Protein AF-A0A143PRL8-F1 (afdb_monomer)

Nearest PDB structures (foldseek):
  1gui-assembly1_A  TM=6.050E-01  e=6.637E-02  Thermotoga maritima
  4jdo-assembly1_A  TM=4.302E-01  e=2.702E-02  Chlamydia trachomatis
  4jdn-assembly1_C  TM=3.652E-01  e=5.012E-02  Chlamydia trachomatis D-LC
  4jdm-assembly1_A  TM=2.460E-01  e=8.308E-03  Chlamydia trachomatis D-LC
  3tjp-assembly1_A  TM=3.625E-01  e=2.416E+00  Homo sapiens

Secondary structure (DSSP, 8-state):
-----HHHHHHHHHHHHHHHHHHTTSS-------HHHHHHHHHHHHHHHHHHHHHHHTS--GGG-SEEEPPPEEESSSEEEEEEEE-SSS-EEEEEEEEETTT--EEEEEEEEEE-TT-EEEEEEEETTT--EEEEEEEEESSS-GGGEEEEEEEE--HHHHHHHHHTT-

Solvent-accessible surface area (backbone atoms only — not comparable to full-atom values): 9640 Å² total; per-residue (Å²): 139,85,83,83,54,77,70,62,53,56,55,54,52,54,52,48,52,53,50,46,64,65,52,67,70,74,78,78,72,78,85,76,87,51,74,66,62,58,52,54,52,50,52,52,52,52,55,50,50,49,54,52,47,54,54,56,70,67,47,75,56,74,67,73,34,28,60,40,70,44,76,75,45,79,36,79,65,25,32,40,34,45,33,39,28,28,70,33,96,52,70,39,26,39,38,35,37,32,29,33,68,85,81,67,43,81,73,30,56,32,72,39,87,70,34,47,50,73,37,73,51,72,64,22,58,50,47,17,90,84,58,58,47,44,33,30,39,42,36,38,31,79,75,57,33,27,72,38,43,48,70,46,79,44,80,41,77,42,75,72,61,58,58,54,56,59,64,75,73,112

pLDDT: mean 76.19, std 20.37, range [38.22, 96.81]

Sequence (170 aa):
MSWITAAERGWKLRVAVVVILIGGLGAGVAARQNPGGVIELLEQILASLTTVQEGVDGLIAANDSNVAFTPMVELRSGVLYCGVVNIADSTRSVEIEVFNTVTGELTADGSAPALEPRRSHTTAFVPASLFPGSYYCKVAVLDGKSQDIRGALLIKPAQDATTALVAAAQ

Mean predicted aligned error: 16.27 Å

Organism: Luteitalea pratensis (NCBI:txid1855912)

Foldseek 3Di:
DDDDDPVNVVVVVVVVVVVCVVCVVPPDDPDPDPVVVVVVVVVVVVVVVVVVVVVVVPPDDLFAAQKDKDDKDFFQAAKKWKKKFFQDQAWWKKKKFKAAPPVRDTPWIDIDGTHGHGDMDIGTMDGCVVPGHMMMMMMGTPPHHPVRMDIDMDGDHHPVVVVVVVVVVD

Radius of gyration: 25.64 Å; Cα contacts (8 Å, |Δi|>4): 279; chains: 1; bounding box: 42×42×88 Å

Structure (mmCIF, N/CA/C/O backbone):
data_AF-A0A143PRL8-F1
#
_entry.id   AF-A0A143PRL8-F1
#
loop_
_atom_site.group_PDB
_atom_site.id
_atom_site.type_symbol
_atom_site.label_atom_id
_atom_site.label_alt_id
_atom_site.label_comp_id
_atom_site.label_asym_id
_atom_site.label_entity_id
_atom_site.label_seq_id
_atom_site.pdbx_PDB_ins_code
_atom_site.Cartn_x
_atom_site.Cartn_y
_atom_site.Cartn_z
_atom_site.occupancy
_atom_site.B_iso_or_equiv
_atom_site.auth_seq_id
_atom_site.auth_comp_id
_atom_site.auth_asym_id
_atom_site.auth_atom_id
_atom_site.pdbx_PDB_model_num
ATOM 1 N N . MET A 1 1 ? 15.418 -33.900 16.933 1.00 40.25 1 MET A N 1
ATOM 2 C CA . MET A 1 1 ? 16.189 -32.648 16.762 1.00 40.25 1 MET A CA 1
ATOM 3 C C . MET A 1 1 ? 15.214 -31.560 16.337 1.00 40.25 1 MET A C 1
ATOM 5 O O . MET A 1 1 ? 14.784 -31.567 15.194 1.00 40.25 1 MET A O 1
ATOM 9 N N . SER A 1 2 ? 14.763 -30.727 17.280 1.00 40.66 2 SER A N 1
ATOM 10 C CA . SER A 1 2 ? 13.786 -29.658 17.021 1.00 40.66 2 SER A CA 1
ATOM 11 C C . SER A 1 2 ? 14.522 -28.378 16.623 1.00 40.66 2 SER A C 1
ATOM 13 O O . SER A 1 2 ? 15.407 -27.926 17.351 1.00 40.66 2 SER A O 1
ATOM 15 N N . TRP A 1 3 ? 14.194 -27.839 15.451 1.00 42.50 3 TRP A N 1
ATOM 16 C CA . TRP A 1 3 ? 14.788 -26.626 14.897 1.00 42.50 3 TRP A CA 1
ATOM 17 C C . TRP A 1 3 ? 13.973 -25.418 15.360 1.00 42.50 3 TRP A C 1
ATOM 19 O O . TRP A 1 3 ? 12.928 -25.104 14.801 1.00 42.50 3 TRP A O 1
ATOM 29 N N . ILE A 1 4 ? 14.460 -24.754 16.406 1.00 43.22 4 ILE A N 1
ATOM 30 C CA . ILE A 1 4 ? 13.939 -23.469 16.887 1.00 43.22 4 ILE A CA 1
ATOM 31 C C . ILE A 1 4 ? 14.302 -22.400 15.846 1.00 43.22 4 ILE A C 1
ATOM 33 O O . ILE A 1 4 ? 15.486 -22.147 15.603 1.00 43.22 4 ILE A O 1
ATOM 37 N N . THR A 1 5 ? 13.301 -21.784 15.219 1.00 51.75 5 THR A N 1
ATOM 38 C CA . THR A 1 5 ? 13.474 -20.723 14.213 1.00 51.75 5 THR A CA 1
ATOM 39 C C . THR A 1 5 ? 13.864 -19.387 14.864 1.00 51.75 5 THR A C 1
ATOM 41 O O . THR A 1 5 ? 13.609 -19.134 16.043 1.00 51.75 5 THR A O 1
ATOM 44 N N . ALA A 1 6 ? 14.510 -18.499 14.098 1.00 50.94 6 ALA A N 1
ATOM 45 C CA . ALA A 1 6 ? 15.073 -17.232 14.588 1.00 50.94 6 ALA A CA 1
ATOM 46 C C . ALA A 1 6 ? 14.047 -16.288 15.261 1.00 50.94 6 ALA A C 1
ATOM 48 O O . ALA A 1 6 ? 14.426 -15.490 16.119 1.00 50.94 6 ALA A O 1
ATOM 49 N N . ALA A 1 7 ? 12.754 -16.421 14.945 1.00 45.62 7 ALA A N 1
ATOM 50 C CA . ALA A 1 7 ? 11.674 -15.648 15.563 1.00 45.62 7 ALA A CA 1
ATOM 51 C C . ALA A 1 7 ? 11.442 -16.013 17.046 1.00 45.62 7 ALA A C 1
ATOM 53 O O . ALA A 1 7 ? 11.206 -15.130 17.871 1.00 45.62 7 ALA A O 1
ATOM 54 N N . GLU A 1 8 ? 11.608 -17.284 17.428 1.00 40.75 8 GLU A N 1
ATOM 55 C CA . GLU A 1 8 ? 11.469 -17.723 18.825 1.00 40.75 8 GLU A CA 1
ATOM 56 C C . GLU A 1 8 ? 12.660 -17.300 19.701 1.00 40.75 8 GLU A C 1
ATOM 58 O O . GLU A 1 8 ? 12.513 -17.130 20.915 1.00 40.75 8 GLU A O 1
ATOM 63 N N . ARG A 1 9 ? 13.842 -17.064 19.105 1.00 45.53 9 ARG A N 1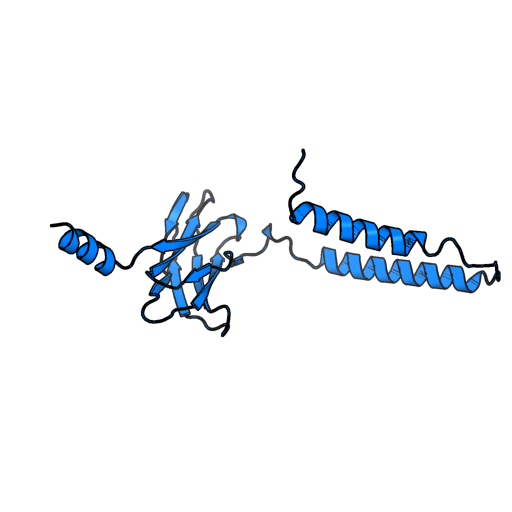
ATOM 64 C CA . ARG A 1 9 ? 14.999 -16.505 19.832 1.00 45.53 9 ARG A CA 1
ATOM 65 C C . ARG A 1 9 ? 14.768 -15.056 20.253 1.00 45.53 9 ARG A C 1
ATOM 67 O O . ARG A 1 9 ? 15.177 -14.689 21.351 1.00 45.53 9 ARG A O 1
ATOM 74 N N . GLY A 1 10 ? 14.092 -14.256 19.425 1.00 43.38 10 GLY A N 1
ATOM 75 C CA . GLY A 1 10 ? 13.820 -12.843 19.711 1.00 43.38 10 GLY A CA 1
ATOM 76 C C . GLY A 1 10 ? 12.879 -12.641 20.901 1.00 43.38 10 GLY A C 1
ATOM 77 O O . GLY A 1 10 ? 13.157 -11.815 21.770 1.00 43.38 10 GLY A O 1
ATOM 78 N N . TRP A 1 11 ? 11.811 -13.441 20.994 1.00 40.22 11 TRP A N 1
ATOM 79 C CA . TRP A 1 11 ? 10.897 -13.408 22.143 1.00 40.22 11 TRP A CA 1
ATOM 80 C C . TRP A 1 11 ? 11.608 -13.847 23.425 1.00 40.22 11 TRP A C 1
ATOM 82 O O . TRP A 1 11 ? 11.532 -13.161 24.446 1.00 40.22 11 TRP A O 1
ATOM 92 N N . LYS A 1 12 ? 12.341 -14.969 23.384 1.00 44.91 12 LYS A N 1
ATOM 93 C CA . LYS A 1 12 ? 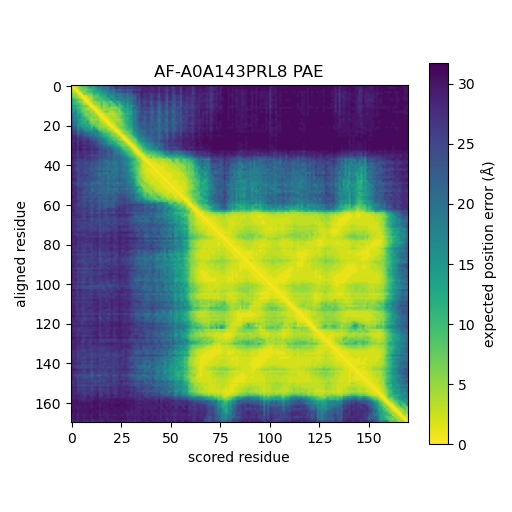13.022 -15.504 24.574 1.00 44.91 12 LYS A CA 1
ATOM 94 C C . LYS A 1 12 ? 14.099 -14.558 25.109 1.00 44.91 12 LYS A C 1
ATOM 96 O O . LYS A 1 12 ? 14.230 -14.444 26.324 1.00 44.91 12 LYS A O 1
ATOM 101 N N . LEU A 1 13 ? 14.801 -13.823 24.239 1.00 46.00 13 LEU A N 1
ATOM 102 C CA . LEU A 1 13 ? 15.748 -12.785 24.665 1.00 46.00 13 LEU A CA 1
ATOM 103 C C . LEU A 1 13 ? 15.052 -11.589 25.328 1.00 46.00 13 LEU A C 1
ATOM 105 O O . LEU A 1 13 ? 15.545 -11.088 26.333 1.00 46.00 13 LEU A O 1
ATOM 109 N N . ARG A 1 14 ? 13.890 -11.157 24.822 1.00 50.47 14 ARG A N 1
ATOM 110 C CA . ARG A 1 14 ? 13.137 -10.033 25.406 1.00 50.47 14 ARG A CA 1
ATOM 111 C C . ARG A 1 14 ? 12.556 -10.376 26.780 1.00 50.47 14 ARG A C 1
ATOM 113 O O . ARG A 1 14 ? 12.648 -9.562 27.691 1.00 50.47 14 ARG A O 1
ATOM 120 N N . VAL A 1 15 ? 12.045 -11.596 26.960 1.00 51.06 15 VAL A N 1
ATOM 121 C CA . VAL A 1 15 ? 11.560 -12.068 28.271 1.00 51.06 15 VAL A CA 1
ATOM 122 C C . VAL A 1 15 ? 12.715 -12.262 29.257 1.00 51.06 15 VAL A C 1
ATOM 124 O O . VAL A 1 15 ? 12.591 -11.874 30.414 1.00 51.06 15 VAL A O 1
ATOM 127 N N . ALA A 1 16 ? 13.863 -12.787 28.816 1.00 44.94 16 ALA A N 1
ATOM 128 C CA . ALA A 1 16 ? 15.031 -12.953 29.683 1.00 44.94 16 ALA A CA 1
ATOM 129 C C . ALA A 1 16 ? 15.598 -11.610 30.176 1.00 44.94 16 ALA A C 1
ATOM 131 O O . ALA A 1 16 ? 15.954 -11.500 31.345 1.00 44.94 16 ALA A O 1
ATOM 132 N N . VAL A 1 17 ? 15.632 -10.574 29.330 1.00 51.31 17 VAL A N 1
ATOM 133 C CA . VAL A 1 17 ? 16.088 -9.231 29.733 1.00 51.31 17 VAL A CA 1
ATOM 134 C C . VAL A 1 17 ? 15.132 -8.596 30.749 1.00 51.31 17 VAL A C 1
ATOM 136 O O . VAL A 1 17 ? 15.598 -8.034 31.736 1.00 51.31 17 VAL A O 1
ATOM 139 N N . VAL A 1 18 ? 13.813 -8.750 30.580 1.00 50.16 18 VAL A N 1
ATOM 140 C CA . VAL A 1 18 ? 12.821 -8.260 31.558 1.00 50.16 18 VAL A CA 1
ATOM 141 C C . VAL A 1 18 ? 12.927 -9.014 32.889 1.00 50.16 18 VAL A C 1
ATOM 143 O O . VAL A 1 18 ? 12.917 -8.394 33.947 1.00 50.16 18 VAL A O 1
ATOM 146 N N . VAL A 1 19 ? 13.112 -10.338 32.867 1.00 49.47 19 VAL A N 1
ATOM 147 C CA . VAL A 1 19 ? 13.261 -11.144 34.092 1.00 49.47 19 VAL A CA 1
ATOM 148 C C . VAL A 1 19 ? 14.594 -10.878 34.801 1.00 49.47 19 VAL A C 1
ATOM 150 O O . VAL A 1 19 ? 14.625 -10.881 36.026 1.00 49.47 19 VAL A O 1
ATOM 153 N N . ILE A 1 20 ? 15.683 -10.589 34.080 1.00 51.38 20 ILE A N 1
ATOM 154 C CA . ILE A 1 20 ? 16.965 -10.188 34.690 1.00 51.38 20 ILE A CA 1
ATOM 155 C C . ILE A 1 20 ? 16.883 -8.766 35.262 1.00 51.38 20 ILE A C 1
ATOM 157 O O . ILE A 1 20 ? 17.436 -8.521 36.331 1.00 51.38 20 ILE A O 1
ATOM 161 N N . LEU A 1 21 ? 16.148 -7.849 34.626 1.00 47.69 21 LEU A N 1
ATOM 162 C CA . LEU A 1 21 ? 15.889 -6.516 35.185 1.00 47.69 21 LEU A CA 1
ATOM 163 C C . LEU A 1 21 ? 15.030 -6.574 36.460 1.00 47.69 21 LEU A C 1
ATOM 165 O O . LEU A 1 21 ? 15.283 -5.817 37.391 1.00 47.69 21 LEU A O 1
ATOM 169 N N . ILE A 1 22 ? 14.074 -7.505 36.544 1.00 52.75 22 ILE A N 1
ATOM 170 C CA . ILE A 1 22 ? 13.233 -7.702 37.738 1.00 52.75 22 ILE A CA 1
ATOM 171 C C . ILE A 1 22 ? 13.963 -8.524 38.822 1.00 52.75 22 ILE A C 1
ATOM 173 O O . ILE A 1 22 ? 13.832 -8.241 40.009 1.00 52.75 22 ILE A O 1
ATOM 177 N N . GLY A 1 23 ? 14.766 -9.522 38.439 1.00 43.22 23 GLY A N 1
ATOM 178 C CA . GLY A 1 23 ? 15.481 -10.414 39.362 1.00 43.22 23 GLY A CA 1
ATOM 179 C C . GLY A 1 23 ? 16.820 -9.871 39.876 1.00 43.22 23 GLY A C 1
ATOM 180 O O . GLY A 1 23 ? 17.232 -10.201 40.987 1.00 43.22 23 GLY A O 1
ATOM 181 N N . GLY A 1 24 ? 17.491 -9.004 39.112 1.00 39.91 24 GLY A N 1
ATOM 182 C CA . GLY A 1 24 ? 18.775 -8.391 39.475 1.00 39.91 24 GLY A CA 1
ATOM 183 C C . GLY A 1 24 ? 18.690 -7.347 40.594 1.00 39.91 24 GLY A C 1
ATOM 184 O O . GLY A 1 24 ? 19.708 -7.004 41.188 1.00 39.91 24 GLY A O 1
ATOM 185 N N . LEU A 1 25 ? 17.484 -6.893 40.944 1.00 48.41 25 LEU A N 1
ATOM 186 C CA . LEU A 1 25 ? 17.230 -6.045 42.115 1.00 48.41 25 LEU A CA 1
ATOM 187 C C . LEU A 1 25 ? 17.142 -6.842 43.434 1.00 48.41 25 LEU A C 1
ATOM 189 O O . LEU A 1 25 ? 17.072 -6.246 44.507 1.00 48.41 25 LEU A O 1
ATOM 193 N N . GLY A 1 26 ? 17.173 -8.180 43.384 1.00 41.31 26 GLY A N 1
ATOM 194 C CA . GLY A 1 26 ? 16.934 -9.052 44.540 1.00 41.31 26 GLY A CA 1
ATOM 195 C C . GLY A 1 26 ? 18.156 -9.468 45.371 1.00 41.31 26 GLY A C 1
ATOM 196 O O . GLY A 1 26 ? 17.977 -10.128 46.390 1.00 41.31 26 GLY A O 1
ATOM 197 N N . ALA A 1 27 ? 19.389 -9.119 44.987 1.00 45.00 27 ALA A N 1
ATOM 198 C CA . ALA A 1 27 ? 20.594 -9.615 45.672 1.00 45.00 27 ALA A CA 1
ATOM 199 C C . ALA A 1 27 ? 21.683 -8.542 45.840 1.00 45.00 27 ALA A C 1
ATOM 201 O O . ALA A 1 27 ? 22.821 -8.714 45.410 1.00 45.00 27 ALA A O 1
ATOM 202 N N . GLY A 1 28 ? 21.333 -7.418 46.468 1.00 38.22 28 GLY A N 1
ATOM 203 C CA . GLY A 1 28 ? 22.313 -6.368 46.769 1.00 38.22 28 GLY A CA 1
ATOM 204 C C . GLY A 1 28 ? 21.842 -5.205 47.638 1.00 38.22 28 GLY A C 1
ATOM 205 O O . GLY A 1 28 ? 22.619 -4.281 47.852 1.00 38.22 28 GLY A O 1
ATOM 206 N N . VAL A 1 29 ? 20.615 -5.219 48.169 1.00 43.41 29 VAL A N 1
ATOM 207 C CA . VAL A 1 29 ? 20.167 -4.177 49.102 1.00 43.41 29 VAL A CA 1
ATOM 208 C C . VAL A 1 29 ? 20.232 -4.736 50.514 1.00 43.41 29 VAL A C 1
ATOM 210 O O . VAL A 1 29 ? 19.254 -5.231 51.069 1.00 43.41 29 VAL A O 1
ATOM 213 N N . ALA A 1 30 ? 21.423 -4.644 51.107 1.00 42.97 30 ALA A N 1
ATOM 214 C CA . ALA A 1 30 ? 21.507 -4.511 52.550 1.00 42.97 30 ALA A CA 1
ATOM 215 C C . ALA A 1 30 ? 20.562 -3.368 52.943 1.00 42.97 30 ALA A C 1
ATOM 217 O O . ALA A 1 30 ? 20.704 -2.236 52.477 1.00 42.97 30 ALA A O 1
ATOM 218 N N . ALA A 1 31 ? 19.550 -3.706 53.731 1.00 42.91 31 ALA A N 1
ATOM 219 C CA . ALA A 1 31 ? 18.527 -2.799 54.200 1.00 42.91 31 ALA A CA 1
ATOM 220 C C . ALA A 1 31 ? 19.150 -1.549 54.847 1.00 42.91 31 ALA A C 1
ATOM 222 O O . ALA A 1 31 ? 19.571 -1.569 56.001 1.00 42.91 31 ALA A O 1
ATOM 223 N N . ARG A 1 32 ? 19.151 -0.430 54.117 1.00 42.25 32 ARG A N 1
ATOM 224 C CA . ARG A 1 32 ? 18.993 0.895 54.717 1.00 42.25 32 ARG A CA 1
ATOM 225 C C . ARG A 1 32 ? 17.528 1.265 54.548 1.00 42.25 32 ARG A C 1
ATOM 227 O O . ARG A 1 32 ? 17.094 1.689 53.483 1.00 42.25 32 ARG A O 1
ATOM 234 N N . GLN A 1 33 ? 16.765 1.013 55.606 1.00 47.41 33 GLN A N 1
ATOM 235 C CA . GLN A 1 33 ? 15.368 1.398 55.742 1.00 47.41 33 GLN A CA 1
ATOM 236 C C . GLN A 1 33 ? 15.256 2.924 55.651 1.00 47.41 33 GLN A C 1
ATOM 238 O O . GLN A 1 33 ? 15.488 3.626 56.628 1.00 47.41 33 GLN A O 1
ATOM 243 N N . ASN A 1 34 ? 14.906 3.430 54.473 1.00 50.88 34 ASN A N 1
ATOM 244 C CA . ASN A 1 34 ? 14.322 4.754 54.325 1.00 50.88 34 ASN A CA 1
ATOM 245 C C . ASN A 1 34 ? 12.946 4.546 53.676 1.00 50.88 34 ASN A C 1
ATOM 247 O O . ASN A 1 34 ? 12.863 4.446 52.451 1.00 50.88 34 ASN A O 1
ATOM 251 N N . PRO A 1 35 ? 11.870 4.379 54.470 1.00 52.88 35 PRO A N 1
ATOM 252 C CA . PRO A 1 35 ? 10.543 4.041 53.950 1.00 52.88 35 PRO A CA 1
ATOM 253 C C . PRO A 1 35 ? 10.010 5.067 52.934 1.00 52.88 35 PRO A C 1
ATOM 255 O O . PRO A 1 35 ? 9.214 4.698 52.079 1.00 52.88 35 PRO A O 1
ATOM 258 N N . GLY A 1 36 ? 10.507 6.311 52.955 1.00 57.38 36 GLY A N 1
ATOM 259 C CA . GLY A 1 36 ? 10.188 7.324 51.942 1.00 57.38 36 GLY A CA 1
ATOM 260 C C . GLY A 1 36 ? 10.711 7.001 50.535 1.00 57.38 36 GLY A C 1
ATOM 261 O O . GLY A 1 36 ? 10.002 7.229 49.565 1.00 57.38 36 GLY A O 1
ATOM 262 N N . GLY A 1 37 ? 11.895 6.388 50.409 1.00 61.97 37 GLY A N 1
ATOM 263 C CA . GLY A 1 37 ? 12.495 6.099 49.098 1.00 61.97 37 GLY A CA 1
ATOM 264 C C . GLY A 1 37 ? 11.843 4.924 48.364 1.00 61.97 37 GLY A C 1
ATOM 265 O O . GLY A 1 37 ? 11.857 4.873 47.140 1.00 61.97 37 GLY A O 1
ATOM 266 N N . VAL A 1 38 ? 11.237 3.984 49.101 1.00 67.94 38 VAL A N 1
ATOM 267 C CA . VAL A 1 38 ? 10.471 2.877 48.500 1.00 67.94 38 VAL A CA 1
ATOM 268 C C . VAL A 1 38 ? 9.132 3.378 47.960 1.00 67.94 38 VAL A C 1
ATOM 270 O O . VAL A 1 38 ? 8.708 2.929 46.900 1.00 67.94 38 VAL A O 1
ATOM 273 N N . ILE A 1 39 ? 8.488 4.318 48.658 1.00 74.12 39 ILE A N 1
ATOM 274 C CA . ILE A 1 39 ? 7.230 4.935 48.215 1.00 74.12 39 ILE A CA 1
ATOM 275 C C . ILE A 1 39 ? 7.467 5.762 46.947 1.00 74.12 39 ILE A C 1
ATOM 277 O O . ILE A 1 39 ? 6.760 5.576 45.964 1.00 74.12 39 ILE A O 1
ATOM 281 N N . GLU A 1 40 ? 8.519 6.581 46.928 1.00 72.69 40 GLU A N 1
ATOM 282 C CA . GLU A 1 40 ? 8.889 7.406 45.771 1.00 72.69 40 GLU A CA 1
ATOM 283 C C . GLU A 1 40 ? 9.237 6.557 44.530 1.00 72.69 40 GLU A C 1
ATOM 285 O O . GLU A 1 40 ? 8.830 6.872 43.410 1.00 72.69 40 GLU A O 1
ATOM 290 N N . LEU A 1 41 ? 9.914 5.416 44.726 1.00 74.56 41 LEU A N 1
ATOM 291 C CA . LEU A 1 41 ? 10.175 4.452 43.652 1.00 74.56 41 LEU A CA 1
ATOM 292 C C . LEU A 1 41 ? 8.876 3.818 43.125 1.00 74.56 41 LEU A C 1
ATOM 294 O O . LEU A 1 41 ? 8.727 3.610 41.920 1.00 74.56 41 LEU A O 1
ATOM 298 N N . LEU A 1 42 ? 7.928 3.511 44.016 1.00 80.38 42 LEU A N 1
ATOM 299 C CA . LEU A 1 42 ? 6.636 2.940 43.640 1.00 80.38 42 LEU A CA 1
ATOM 300 C C . LEU A 1 42 ? 5.802 3.938 42.825 1.00 80.38 42 LEU A C 1
ATOM 302 O O . LEU A 1 42 ? 5.212 3.554 41.819 1.00 80.38 42 LEU A O 1
ATOM 306 N N . GLU A 1 43 ? 5.798 5.213 43.220 1.00 82.62 43 GLU A N 1
ATOM 307 C CA . GLU A 1 43 ? 5.116 6.298 42.504 1.00 82.62 43 GLU A CA 1
ATOM 308 C C . GLU A 1 43 ? 5.710 6.522 41.107 1.00 82.62 43 GLU A C 1
ATOM 310 O O . GLU A 1 43 ? 4.964 6.653 40.136 1.00 82.62 43 GLU A O 1
ATOM 315 N N . GLN A 1 44 ? 7.040 6.471 40.966 1.00 80.06 44 GLN A N 1
ATOM 316 C CA . GLN A 1 44 ? 7.699 6.549 39.656 1.00 80.06 44 GLN A CA 1
ATOM 317 C C . GLN A 1 44 ? 7.349 5.373 38.738 1.00 80.06 44 GLN A C 1
ATOM 319 O O . GLN A 1 44 ? 7.135 5.568 37.536 1.00 80.06 44 GLN A O 1
ATOM 324 N N . ILE A 1 45 ? 7.277 4.154 39.282 1.00 78.25 45 ILE A N 1
ATOM 325 C CA . ILE A 1 45 ? 6.865 2.970 38.514 1.00 78.25 45 ILE A CA 1
ATOM 326 C C . ILE A 1 45 ? 5.417 3.130 38.046 1.00 78.25 45 ILE A C 1
ATOM 328 O O . ILE A 1 45 ? 5.116 2.856 36.885 1.00 78.25 45 ILE A O 1
ATOM 332 N N . LEU A 1 46 ? 4.535 3.615 38.921 1.00 84.62 46 LEU A N 1
ATOM 333 C CA . LEU A 1 46 ? 3.122 3.810 38.611 1.00 84.62 46 LEU A CA 1
ATOM 334 C C . LEU A 1 46 ? 2.930 4.881 37.526 1.00 84.62 46 LEU A C 1
ATOM 336 O O . LEU A 1 46 ? 2.211 4.633 36.563 1.00 84.62 46 LEU A O 1
ATOM 340 N N . ALA A 1 47 ? 3.655 6.001 37.611 1.00 82.19 47 ALA A N 1
ATOM 341 C CA . ALA A 1 47 ? 3.652 7.058 36.595 1.00 82.19 47 ALA A CA 1
ATOM 342 C C . ALA A 1 47 ? 4.220 6.596 35.236 1.00 82.19 47 ALA A C 1
ATOM 344 O O . ALA A 1 47 ? 3.744 6.987 34.166 1.00 82.19 47 ALA A O 1
ATOM 345 N N . SER A 1 48 ? 5.240 5.736 35.260 1.00 80.00 48 SER A N 1
ATOM 346 C CA . SER A 1 48 ? 5.805 5.151 34.039 1.00 80.00 48 SER A CA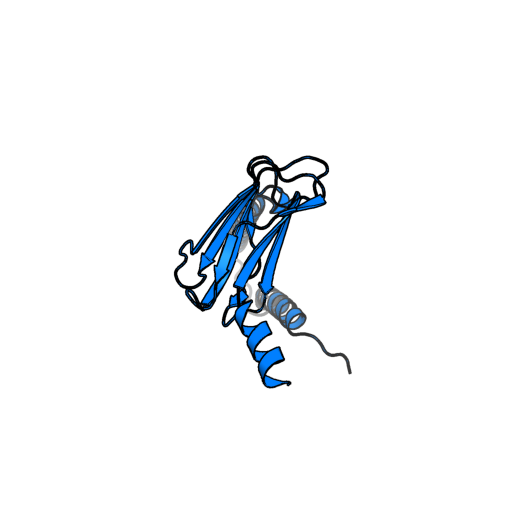 1
ATOM 347 C C . SER A 1 48 ? 4.822 4.180 33.384 1.00 80.00 48 SER A C 1
ATOM 349 O O . SER A 1 48 ? 4.670 4.182 32.164 1.00 80.00 48 SER A O 1
ATOM 351 N N . LEU A 1 49 ? 4.116 3.378 34.187 1.00 82.19 49 LEU A N 1
ATOM 352 C CA . LEU A 1 49 ? 3.085 2.458 33.705 1.00 82.19 49 LEU A CA 1
ATOM 353 C C . LEU A 1 49 ? 1.888 3.200 33.110 1.00 82.19 49 LEU A C 1
ATOM 355 O O . LEU A 1 49 ? 1.432 2.810 32.039 1.00 82.19 49 LEU A O 1
ATOM 359 N N . THR A 1 50 ? 1.421 4.284 33.736 1.00 81.31 50 THR A N 1
ATOM 360 C CA . THR A 1 50 ? 0.333 5.100 33.175 1.00 81.31 50 THR A CA 1
ATOM 361 C C . THR A 1 50 ? 0.737 5.742 31.856 1.00 81.31 50 THR A C 1
ATOM 363 O O . THR A 1 50 ? -0.027 5.673 30.905 1.00 81.31 50 THR A O 1
ATOM 366 N N . THR A 1 51 ? 1.964 6.257 31.739 1.00 77.88 51 THR A N 1
ATOM 367 C CA . THR A 1 51 ? 2.470 6.828 30.475 1.00 77.88 51 THR A CA 1
ATOM 368 C C . THR A 1 51 ? 2.533 5.779 29.361 1.00 77.88 51 THR A C 1
ATOM 370 O O . THR A 1 51 ? 2.178 6.049 28.214 1.00 77.88 51 THR A O 1
ATOM 373 N N . VAL A 1 52 ? 2.976 4.558 29.682 1.00 77.06 52 VAL A N 1
ATOM 374 C CA . VAL A 1 52 ? 2.989 3.449 28.717 1.00 77.06 52 VAL A CA 1
ATOM 375 C C . VAL A 1 52 ? 1.568 3.071 28.316 1.00 77.06 52 VAL A C 1
ATOM 377 O O . VAL A 1 52 ? 1.312 2.851 27.136 1.00 77.06 52 VAL A O 1
ATOM 380 N N . GLN A 1 53 ? 0.649 3.010 29.276 1.00 77.00 53 GLN A N 1
ATOM 381 C CA . GLN A 1 53 ? -0.734 2.643 29.020 1.00 77.00 53 GLN A CA 1
ATOM 382 C C . GLN A 1 53 ? -1.457 3.699 28.181 1.00 77.00 53 GLN A C 1
ATOM 384 O O . GLN A 1 53 ? -2.065 3.340 27.185 1.00 77.00 53 GLN A O 1
ATOM 389 N N . GLU A 1 54 ? -1.288 4.987 28.479 1.00 75.19 54 GLU A N 1
ATOM 390 C CA . GLU A 1 54 ? -1.794 6.091 27.654 1.00 75.19 54 GLU A CA 1
ATOM 391 C C . GLU A 1 54 ? -1.197 6.071 26.240 1.00 75.19 54 GLU A C 1
ATOM 393 O O . GLU A 1 54 ? -1.900 6.308 25.259 1.00 75.19 54 GLU A O 1
ATOM 398 N N .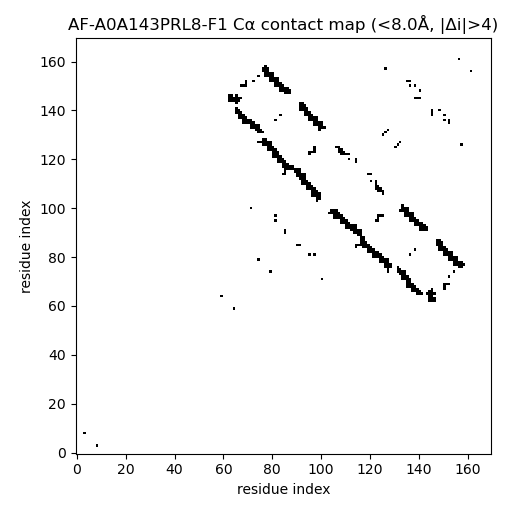 GLY A 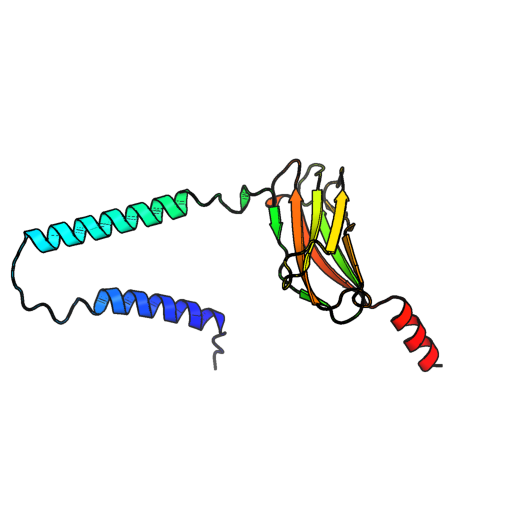1 55 ? 0.090 5.733 26.113 1.00 70.88 55 GLY A N 1
ATOM 399 C CA . GLY A 1 55 ? 0.734 5.541 24.816 1.00 70.88 55 GLY A CA 1
ATOM 400 C C . GLY A 1 55 ? 0.128 4.383 24.021 1.00 70.88 55 GLY A C 1
ATOM 401 O O . GLY A 1 55 ? -0.066 4.515 22.815 1.00 70.88 55 GLY A O 1
ATOM 402 N N . VAL A 1 56 ? -0.197 3.270 24.690 1.00 73.88 56 VAL A N 1
ATOM 403 C CA . VAL A 1 56 ? -0.855 2.092 24.098 1.00 73.88 56 VAL A CA 1
ATOM 404 C C . VAL A 1 56 ? -2.314 2.375 23.742 1.00 73.88 56 VAL A C 1
ATOM 406 O O . VAL A 1 56 ? -2.739 2.018 22.649 1.00 73.88 56 VAL A O 1
ATOM 409 N N . ASP A 1 57 ? -3.059 3.054 24.609 1.00 70.88 57 ASP A N 1
ATOM 410 C CA . ASP A 1 57 ? -4.458 3.430 24.384 1.00 70.88 57 ASP A CA 1
ATOM 411 C C . ASP A 1 57 ? -4.588 4.492 23.275 1.00 70.88 57 ASP A C 1
ATOM 413 O O . ASP A 1 57 ? -5.583 4.530 22.553 1.00 70.88 57 ASP A O 1
ATOM 417 N N . GLY A 1 58 ? -3.561 5.331 23.098 1.00 62.03 58 GLY A N 1
ATOM 418 C CA . GLY A 1 58 ? -3.459 6.307 22.012 1.00 62.03 58 GLY A CA 1
ATOM 419 C C . GLY A 1 58 ? -3.091 5.713 20.646 1.00 62.03 58 GLY A C 1
ATOM 420 O O . GLY A 1 58 ? -3.214 6.403 19.629 1.00 62.03 58 GLY A O 1
ATOM 421 N N . LEU A 1 59 ? -2.661 4.446 20.577 1.00 66.81 59 LEU A N 1
ATOM 422 C CA . LEU A 1 59 ? -2.506 3.747 19.303 1.00 66.81 59 LEU A CA 1
ATOM 423 C C . LEU A 1 59 ? -3.897 3.399 18.766 1.00 66.81 59 LEU A C 1
ATOM 425 O O . LEU A 1 59 ? -4.569 2.499 19.265 1.00 66.81 59 LEU A O 1
ATOM 429 N N . ILE A 1 60 ? -4.303 4.079 17.691 1.00 59.28 60 ILE A N 1
ATOM 430 C CA . ILE A 1 60 ? -5.444 3.657 16.875 1.00 59.28 60 ILE A CA 1
ATOM 431 C C . ILE A 1 60 ? -5.230 2.182 16.530 1.00 59.28 60 ILE A C 1
ATOM 433 O O . ILE A 1 60 ? -4.194 1.815 15.965 1.00 59.28 60 ILE A O 1
ATOM 437 N N . ALA A 1 61 ? -6.195 1.329 16.884 1.00 65.06 61 ALA A N 1
ATOM 438 C CA . ALA A 1 61 ? -6.149 -0.072 16.502 1.00 65.06 61 ALA A CA 1
ATOM 439 C C . ALA A 1 61 ? -5.932 -0.137 14.987 1.00 65.06 61 ALA A C 1
ATOM 441 O O . ALA A 1 61 ? -6.639 0.535 14.241 1.00 65.06 61 ALA A O 1
ATOM 442 N N . ALA A 1 62 ? -4.971 -0.932 14.507 1.00 61.06 62 ALA A N 1
ATOM 443 C CA . ALA A 1 62 ? -4.652 -1.012 13.074 1.00 61.06 62 ALA A CA 1
ATOM 444 C C . ALA A 1 62 ? -5.899 -1.239 12.186 1.00 61.06 62 ALA A C 1
ATOM 446 O O . ALA A 1 62 ? -5.933 -0.805 11.038 1.00 61.06 62 ALA A O 1
ATOM 447 N N . ASN A 1 63 ? -6.948 -1.843 12.755 1.00 64.75 63 ASN A N 1
ATOM 448 C CA . ASN A 1 63 ? -8.245 -2.081 12.126 1.00 64.75 63 ASN A CA 1
ATOM 449 C C . ASN A 1 63 ? -9.065 -0.811 11.828 1.00 64.75 63 ASN A C 1
ATOM 451 O O . ASN A 1 63 ? -9.928 -0.858 10.957 1.00 64.75 63 ASN A O 1
ATOM 455 N N . ASP A 1 64 ? -8.814 0.305 12.514 1.00 78.38 64 ASP A N 1
ATOM 456 C CA . ASP A 1 64 ? -9.497 1.587 12.301 1.00 78.38 64 ASP A CA 1
ATOM 457 C C . ASP A 1 64 ? -8.753 2.512 11.331 1.00 78.38 64 ASP A C 1
ATOM 459 O O . ASP A 1 64 ? -9.318 3.507 10.878 1.00 78.38 64 ASP A O 1
ATOM 463 N N . SER A 1 65 ? -7.514 2.175 10.956 1.00 88.12 65 SER A N 1
ATOM 464 C CA . SER A 1 65 ? -6.799 2.902 9.909 1.00 88.12 65 SER A CA 1
ATOM 465 C C . SER A 1 65 ? -7.449 2.664 8.550 1.00 88.12 65 SER A C 1
ATOM 467 O O . SER A 1 65 ? -7.822 1.537 8.216 1.00 88.12 65 SER A O 1
ATOM 469 N N . ASN A 1 66 ? -7.529 3.705 7.728 1.00 92.50 66 ASN A N 1
ATOM 470 C CA . ASN A 1 66 ? -7.930 3.611 6.329 1.00 92.50 66 ASN A CA 1
ATOM 471 C C . ASN A 1 66 ? -6.741 3.385 5.379 1.00 92.50 66 ASN A C 1
ATOM 473 O O . ASN A 1 66 ? -6.936 3.323 4.170 1.00 92.50 66 ASN A O 1
ATOM 477 N N . VAL A 1 67 ? -5.521 3.235 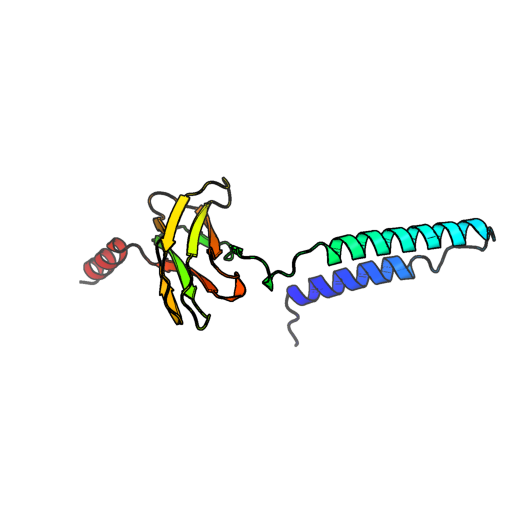5.902 1.00 92.88 67 VAL A N 1
ATOM 478 C CA . VAL A 1 67 ? -4.306 3.034 5.107 1.00 92.88 67 VAL A CA 1
ATOM 479 C C . VAL A 1 67 ? -3.713 1.655 5.379 1.00 92.88 67 VAL A C 1
ATOM 481 O O . VAL A 1 67 ? -3.556 1.245 6.526 1.00 92.88 67 VAL A O 1
ATOM 484 N N . ALA A 1 68 ? -3.356 0.940 4.316 1.00 91.62 68 ALA A N 1
ATOM 485 C CA . ALA A 1 68 ? -2.625 -0.318 4.355 1.00 91.62 68 ALA A CA 1
ATOM 486 C C . ALA 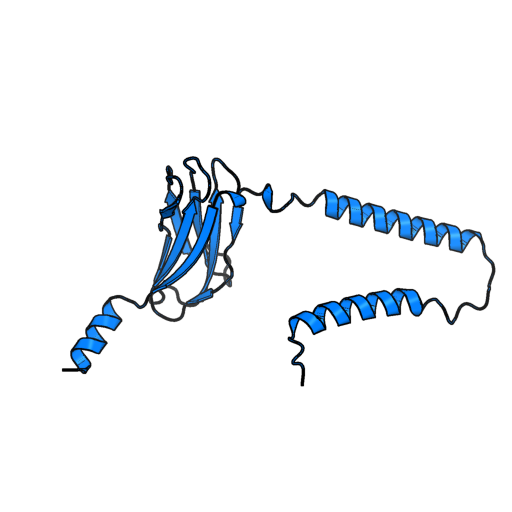A 1 68 ? -1.277 -0.170 3.644 1.00 91.62 68 ALA A C 1
ATOM 488 O O . ALA A 1 68 ? -1.176 0.504 2.620 1.00 91.62 68 ALA A O 1
ATOM 489 N N . PHE A 1 69 ? -0.255 -0.855 4.149 1.00 92.38 69 PHE A N 1
ATOM 490 C CA . PHE A 1 69 ? 1.063 -0.906 3.523 1.00 92.38 69 PHE A CA 1
ATOM 491 C C . PHE A 1 69 ? 1.412 -2.346 3.168 1.00 92.38 69 PHE A C 1
ATOM 493 O O . PHE A 1 69 ? 1.161 -3.263 3.953 1.00 92.38 69 PHE A O 1
ATOM 500 N N . THR A 1 70 ? 2.004 -2.560 1.997 1.00 93.31 70 THR A N 1
ATOM 501 C CA . THR A 1 70 ? 2.578 -3.867 1.663 1.00 93.31 70 THR A CA 1
ATOM 502 C C . THR A 1 70 ? 3.979 -3.996 2.260 1.00 93.31 70 THR A C 1
ATOM 504 O O . THR A 1 70 ? 4.659 -2.989 2.468 1.00 93.31 70 THR A O 1
ATOM 507 N N . PRO A 1 71 ? 4.474 -5.226 2.475 1.00 91.75 71 PRO A N 1
ATOM 508 C CA . PRO A 1 71 ? 5.896 -5.442 2.709 1.00 91.75 71 PRO A CA 1
ATOM 509 C C . PRO A 1 71 ? 6.741 -4.858 1.572 1.00 91.75 71 PRO A C 1
ATOM 511 O O . PRO A 1 71 ? 6.287 -4.790 0.427 1.00 91.75 71 PRO A O 1
ATOM 514 N N . MET A 1 72 ? 7.974 -4.470 1.892 1.00 92.75 72 MET A N 1
ATOM 515 C CA . MET A 1 72 ? 8.938 -4.027 0.888 1.00 92.75 72 MET A CA 1
ATOM 516 C C . MET A 1 72 ? 9.373 -5.190 -0.012 1.00 92.75 72 MET A C 1
ATOM 518 O O . MET A 1 72 ? 9.517 -6.323 0.457 1.00 92.75 72 MET A O 1
ATOM 522 N N . VAL A 1 73 ? 9.627 -4.906 -1.286 1.00 92.50 73 VAL A N 1
ATOM 523 C CA . VAL A 1 73 ? 10.189 -5.863 -2.246 1.00 92.50 73 VAL A CA 1
ATOM 524 C C . VAL A 1 73 ? 11.291 -5.213 -3.068 1.00 92.50 73 VAL A C 1
ATOM 526 O O . VAL A 1 73 ? 11.219 -4.036 -3.411 1.00 92.50 73 VAL A O 1
ATOM 529 N N . GLU A 1 74 ? 12.301 -6.003 -3.408 1.00 93.69 74 GLU A N 1
ATOM 530 C CA . GLU A 1 74 ? 13.394 -5.584 -4.277 1.00 93.69 74 GLU A CA 1
ATOM 531 C C . GLU A 1 74 ? 13.040 -5.885 -5.741 1.00 93.69 74 GLU A C 1
ATOM 533 O O . GLU A 1 74 ? 12.784 -7.033 -6.112 1.00 93.69 74 GLU A O 1
ATOM 538 N N . LEU A 1 75 ? 13.073 -4.858 -6.585 1.00 91.94 75 LEU A N 1
ATOM 539 C CA . LEU A 1 75 ? 12.823 -4.926 -8.017 1.00 91.94 75 LEU A CA 1
ATOM 540 C C . LEU A 1 75 ? 14.138 -4.742 -8.788 1.00 91.94 75 LEU A C 1
ATOM 542 O O . LEU A 1 75 ? 14.670 -3.638 -8.894 1.00 91.94 75 LEU A O 1
ATOM 546 N N . ARG A 1 76 ? 14.652 -5.838 -9.361 1.00 90.06 76 ARG A N 1
ATOM 547 C CA . ARG A 1 76 ? 15.879 -5.838 -10.189 1.00 90.06 76 ARG A CA 1
ATOM 548 C C . ARG A 1 76 ? 15.613 -6.010 -11.679 1.00 90.06 76 ARG A C 1
ATOM 550 O O . ARG A 1 76 ? 16.411 -5.578 -12.501 1.00 90.06 76 ARG A O 1
ATOM 557 N N . SER A 1 77 ? 14.516 -6.670 -12.028 1.00 90.31 77 SER A N 1
ATOM 558 C CA . SER A 1 77 ? 14.092 -6.903 -13.405 1.00 90.31 77 SER A CA 1
ATOM 559 C C . SER A 1 77 ? 12.573 -7.073 -13.462 1.00 90.31 77 SER A C 1
ATOM 561 O O . SER A 1 77 ? 11.934 -7.385 -12.457 1.00 90.31 77 SER A O 1
ATOM 563 N N . GLY A 1 78 ? 11.993 -6.858 -14.644 1.00 89.88 78 GLY A N 1
ATOM 564 C CA . GLY A 1 78 ? 10.554 -6.985 -14.860 1.00 89.88 78 GLY A CA 1
ATOM 565 C C . GLY A 1 78 ? 9.755 -5.723 -14.544 1.00 89.88 78 GLY A C 1
ATOM 566 O O . GLY A 1 78 ? 10.250 -4.606 -14.686 1.00 89.88 78 GLY A O 1
ATOM 567 N N . VAL A 1 79 ? 8.495 -5.914 -14.167 1.00 92.25 79 VAL A N 1
ATOM 568 C CA . VAL A 1 79 ? 7.548 -4.850 -13.827 1.00 92.25 79 VAL A CA 1
ATOM 569 C C . VAL A 1 79 ? 6.890 -5.192 -12.498 1.00 92.25 79 VAL A C 1
ATOM 571 O O . VAL A 1 79 ? 6.321 -6.274 -12.332 1.00 92.25 79 VAL A O 1
ATOM 574 N N . LEU A 1 80 ? 6.982 -4.265 -11.552 1.00 93.62 80 LEU A N 1
ATOM 575 C CA . LEU A 1 80 ? 6.275 -4.305 -10.284 1.00 93.62 80 LEU A CA 1
ATOM 576 C C . LEU A 1 80 ? 4.849 -3.805 -10.491 1.00 93.62 80 LEU A C 1
ATOM 578 O O . LEU A 1 80 ? 4.657 -2.734 -11.054 1.00 93.62 80 LEU A O 1
ATOM 582 N N . TYR A 1 81 ? 3.867 -4.539 -9.992 1.00 93.06 81 TYR A N 1
ATOM 583 C CA . TYR A 1 81 ? 2.464 -4.156 -9.975 1.00 93.06 81 TYR A CA 1
ATOM 584 C C . TYR A 1 81 ? 1.980 -4.065 -8.541 1.00 93.06 81 TYR A C 1
ATOM 586 O O . TYR A 1 81 ? 2.198 -4.986 -7.747 1.00 93.06 81 TYR A O 1
ATOM 594 N N . CYS A 1 82 ? 1.269 -2.986 -8.245 1.00 93.75 82 CYS A N 1
ATOM 595 C CA . CYS A 1 82 ? 0.544 -2.845 -7.003 1.00 93.75 82 CYS A CA 1
ATOM 596 C C . CYS A 1 82 ? -0.934 -3.155 -7.211 1.00 93.75 82 CYS A C 1
ATOM 598 O O . CYS A 1 82 ? -1.659 -2.407 -7.873 1.00 93.75 82 CYS A O 1
ATOM 600 N N . GLY A 1 83 ? -1.365 -4.291 -6.671 1.00 90.94 83 GLY A N 1
ATOM 601 C CA . GLY A 1 83 ? -2.739 -4.753 -6.762 1.00 90.94 83 GLY A CA 1
ATOM 602 C C . GLY A 1 83 ? -3.475 -4.613 -5.439 1.00 90.94 83 GLY A C 1
ATOM 603 O O . GLY A 1 83 ? -2.893 -4.751 -4.364 1.00 90.94 83 GLY A O 1
ATOM 604 N N . VAL A 1 84 ? -4.782 -4.403 -5.521 1.00 94.44 84 VAL A N 1
ATOM 605 C CA . VAL A 1 84 ? -5.685 -4.389 -4.371 1.00 94.44 84 VAL A CA 1
ATOM 606 C C . VAL A 1 84 ? -6.930 -5.203 -4.684 1.00 94.44 84 VAL A C 1
ATOM 608 O O . VAL A 1 84 ? -7.436 -5.181 -5.802 1.00 94.44 84 VAL A O 1
ATOM 611 N N . VAL A 1 85 ? -7.421 -5.943 -3.698 1.00 94.75 85 VAL A N 1
ATOM 612 C CA . VAL A 1 85 ? -8.689 -6.670 -3.752 1.00 94.75 85 VAL A CA 1
ATOM 613 C C . VAL A 1 85 ? -9.613 -6.095 -2.695 1.00 94.75 85 VAL A C 1
ATOM 615 O O . VAL A 1 85 ? -9.220 -6.011 -1.534 1.00 94.75 85 VAL A O 1
ATOM 618 N N . ASN A 1 86 ? -10.834 -5.732 -3.076 1.00 95.75 86 ASN A N 1
ATOM 619 C CA . ASN A 1 86 ? -11.877 -5.397 -2.112 1.00 95.75 86 ASN A CA 1
ATOM 620 C C . ASN A 1 86 ? -12.437 -6.694 -1.517 1.00 95.75 86 ASN A C 1
ATOM 622 O O . ASN A 1 86 ? -12.945 -7.536 -2.252 1.00 95.75 86 ASN A O 1
ATOM 626 N N . ILE A 1 87 ? -12.326 -6.875 -0.205 1.00 96.12 87 ILE A N 1
ATOM 627 C CA . ILE A 1 87 ? -12.870 -8.040 0.503 1.00 96.12 87 ILE A CA 1
ATOM 628 C C . ILE A 1 87 ? -14.122 -7.708 1.323 1.00 96.12 87 ILE A C 1
ATOM 630 O O . ILE A 1 87 ? -14.675 -8.608 1.951 1.00 96.12 87 ILE A O 1
ATOM 634 N N . ALA A 1 88 ? -14.564 -6.449 1.320 1.00 95.56 88 ALA A N 1
ATOM 635 C CA . ALA A 1 88 ? -15.841 -6.052 1.891 1.00 95.56 88 ALA A CA 1
ATOM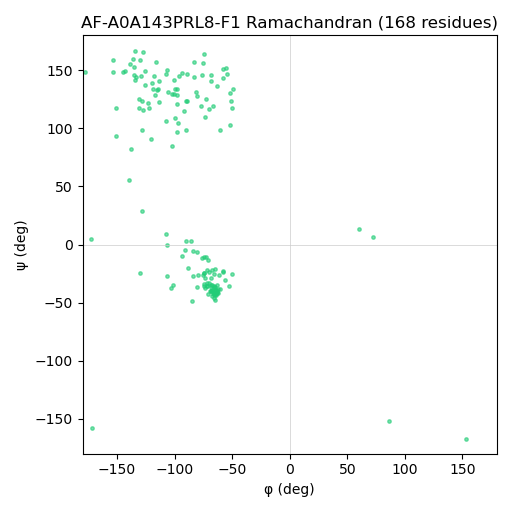 636 C C . ALA A 1 88 ? -17.015 -6.477 0.996 1.00 95.56 88 ALA A C 1
ATOM 638 O O . ALA A 1 88 ? -16.859 -6.780 -0.191 1.00 95.56 88 ALA A O 1
ATOM 639 N N . ASP A 1 89 ? -18.212 -6.457 1.580 1.00 96.25 89 ASP A N 1
ATOM 640 C CA . ASP A 1 89 ? -19.467 -6.783 0.895 1.00 96.25 89 ASP A CA 1
ATOM 641 C C . ASP A 1 89 ? -20.084 -5.575 0.154 1.00 96.25 89 ASP A C 1
ATOM 643 O O . ASP A 1 89 ? -21.158 -5.688 -0.433 1.00 96.25 89 ASP A O 1
ATOM 647 N N . SER A 1 90 ? -19.408 -4.420 0.148 1.00 96.19 90 SER A N 1
ATOM 648 C CA . SER A 1 90 ? -19.809 -3.196 -0.562 1.00 96.19 90 SER A CA 1
ATOM 649 C C . SER A 1 90 ? -18.665 -2.634 -1.407 1.00 96.19 90 SER A C 1
ATOM 651 O O . SER A 1 90 ? -17.497 -2.911 -1.135 1.00 96.19 90 SER A O 1
ATOM 653 N N . THR A 1 91 ? -18.988 -1.821 -2.415 1.00 96.81 91 THR A N 1
ATOM 654 C CA . THR A 1 91 ? -17.996 -1.109 -3.237 1.00 96.81 91 THR A CA 1
ATOM 655 C C . THR A 1 91 ? -17.106 -0.218 -2.370 1.00 96.81 91 THR A C 1
ATOM 657 O O . THR A 1 91 ? -17.575 0.353 -1.382 1.00 96.81 91 THR A O 1
ATOM 660 N N . ARG A 1 92 ? -15.822 -0.131 -2.732 1.00 95.81 92 ARG A N 1
ATOM 661 C CA . ARG A 1 92 ? -14.828 0.723 -2.073 1.00 95.81 92 ARG A CA 1
ATOM 662 C C . ARG A 1 92 ? -14.075 1.576 -3.076 1.00 95.81 92 ARG A C 1
ATOM 664 O O . ARG A 1 92 ? -13.759 1.119 -4.171 1.00 95.81 92 ARG A O 1
ATOM 671 N N . SER A 1 93 ? -13.733 2.779 -2.663 1.00 95.50 93 SER A N 1
ATOM 672 C CA . SER A 1 93 ? -12.863 3.697 -3.381 1.00 95.50 93 SER A CA 1
ATOM 673 C C . SER A 1 93 ? -11.459 3.583 -2.806 1.00 95.50 93 SER A C 1
ATOM 675 O O . SER A 1 93 ? -11.276 3.658 -1.590 1.00 95.50 93 SER A O 1
ATOM 677 N N . VAL A 1 94 ? -10.459 3.384 -3.662 1.00 95.25 94 VAL A N 1
ATOM 678 C CA . VAL A 1 94 ? -9.072 3.183 -3.222 1.00 95.25 94 VAL A CA 1
ATOM 679 C C . VAL A 1 94 ? -8.091 4.022 -4.023 1.00 95.25 94 VAL A C 1
ATOM 681 O O . VAL A 1 94 ? -8.234 4.198 -5.233 1.00 95.25 94 VAL A O 1
ATOM 684 N N . GLU A 1 95 ? -7.067 4.497 -3.336 1.00 95.31 95 GLU A N 1
ATOM 685 C CA . GLU A 1 95 ? -5.891 5.146 -3.898 1.00 95.31 95 GLU A CA 1
ATOM 686 C C . GLU A 1 95 ? -4.675 4.262 -3.624 1.00 95.31 95 GLU A C 1
ATOM 688 O O . GLU A 1 95 ? -4.515 3.723 -2.528 1.00 95.31 95 GLU A O 1
ATOM 693 N N . ILE A 1 96 ? -3.852 4.059 -4.645 1.00 95.50 96 ILE A N 1
ATOM 694 C CA . ILE A 1 96 ? -2.695 3.175 -4.636 1.00 95.50 96 ILE A CA 1
ATOM 695 C C . ILE A 1 96 ? -1.478 4.012 -5.001 1.00 95.50 96 ILE A C 1
ATOM 697 O O . ILE A 1 96 ? -1.411 4.579 -6.085 1.00 95.50 96 ILE A O 1
ATOM 701 N N . GLU A 1 97 ? -0.495 4.034 -4.118 1.00 96.06 97 GLU A N 1
ATOM 702 C CA . GLU A 1 97 ? 0.755 4.761 -4.286 1.00 96.06 97 GLU A CA 1
ATOM 703 C C . GLU A 1 97 ? 1.924 3.791 -4.095 1.00 96.06 97 GLU A C 1
ATOM 705 O O . GLU A 1 97 ? 1.923 2.964 -3.181 1.00 96.06 97 GLU A O 1
ATOM 710 N N . VAL A 1 98 ? 2.943 3.883 -4.942 1.00 96.25 98 VAL A N 1
ATOM 711 C CA . VAL A 1 98 ? 4.169 3.085 -4.868 1.00 96.25 98 VAL A CA 1
ATOM 712 C C . VAL A 1 98 ? 5.324 4.010 -4.544 1.00 96.25 98 VAL A C 1
ATOM 714 O O . VAL A 1 98 ? 5.607 4.942 -5.294 1.00 96.25 98 VAL A O 1
ATOM 717 N N . PHE A 1 99 ? 6.024 3.718 -3.454 1.00 96.38 99 PHE A N 1
ATOM 718 C CA . PHE A 1 99 ? 7.133 4.528 -2.968 1.00 96.38 99 PHE A CA 1
ATOM 719 C C . PHE A 1 99 ? 8.451 3.774 -3.079 1.00 96.38 99 PHE A C 1
ATOM 721 O O . PHE A 1 99 ? 8.525 2.578 -2.778 1.00 96.38 99 PHE A O 1
ATOM 728 N N . ASN A 1 100 ? 9.507 4.490 -3.456 1.00 94.81 100 ASN A N 1
ATOM 729 C CA . ASN A 1 100 ? 10.873 4.006 -3.324 1.00 94.81 100 ASN A CA 1
ATOM 730 C C . ASN A 1 100 ? 11.264 4.032 -1.837 1.00 94.81 100 ASN A C 1
ATOM 732 O O . ASN A 1 100 ? 11.162 5.068 -1.182 1.00 94.81 100 ASN A O 1
ATOM 736 N N . THR A 1 101 ? 11.717 2.909 -1.279 1.00 94.00 101 THR A N 1
ATOM 737 C CA . THR A 1 101 ? 12.044 2.824 0.157 1.00 94.00 101 THR A CA 1
ATOM 738 C C . THR A 1 101 ? 13.296 3.610 0.539 1.00 94.00 101 THR A C 1
ATOM 740 O O . THR A 1 101 ? 13.469 3.930 1.710 1.00 94.00 101 THR A O 1
ATOM 743 N N . VAL A 1 102 ? 14.202 3.854 -0.413 1.00 91.56 102 VAL A N 1
ATOM 744 C CA . VAL A 1 102 ? 15.484 4.528 -0.173 1.00 91.56 102 VAL A CA 1
ATOM 745 C C . VAL A 1 102 ? 15.308 6.040 -0.215 1.00 91.56 102 VAL A C 1
ATOM 747 O O . VAL A 1 102 ? 15.776 6.725 0.689 1.00 91.56 102 VAL A O 1
ATOM 750 N N . THR A 1 103 ? 14.635 6.563 -1.243 1.00 91.75 103 THR A N 1
ATOM 751 C CA . THR A 1 103 ? 14.427 8.014 -1.393 1.00 91.75 103 THR A CA 1
ATOM 752 C C . THR A 1 103 ? 13.170 8.508 -0.682 1.00 91.75 103 THR A C 1
ATOM 754 O O . THR A 1 103 ? 13.066 9.692 -0.376 1.00 91.75 103 THR A O 1
ATOM 757 N N . GLY A 1 104 ? 12.217 7.616 -0.395 1.00 91.12 104 GLY A N 1
ATOM 758 C CA . GLY A 1 104 ? 10.900 7.979 0.126 1.00 91.12 104 GLY A CA 1
ATOM 759 C C . GLY A 1 104 ? 9.988 8.634 -0.916 1.00 91.12 104 GLY A C 1
ATOM 760 O O . GLY A 1 104 ? 8.908 9.098 -0.566 1.00 91.12 104 GLY A O 1
ATOM 761 N N . GLU A 1 105 ? 10.401 8.686 -2.184 1.00 94.00 105 GLU A N 1
ATOM 762 C CA . GLU A 1 105 ? 9.667 9.374 -3.246 1.00 94.00 105 GLU A CA 1
ATOM 763 C C . GLU A 1 105 ? 8.550 8.507 -3.834 1.00 94.00 105 GLU A C 1
ATOM 765 O O . GLU A 1 105 ? 8.698 7.290 -4.013 1.00 94.00 105 GLU A O 1
ATOM 770 N N . LEU A 1 106 ? 7.442 9.161 -4.187 1.00 93.94 106 LEU A N 1
ATOM 771 C CA . LEU A 1 106 ? 6.359 8.563 -4.960 1.00 93.94 106 LEU A CA 1
ATOM 772 C C . LEU A 1 106 ? 6.865 8.246 -6.372 1.00 93.94 106 LEU A C 1
ATOM 774 O O . LEU A 1 106 ? 7.292 9.133 -7.106 1.00 93.94 106 LEU A O 1
ATOM 778 N N . THR A 1 107 ? 6.831 6.970 -6.742 1.00 95.12 107 THR A N 1
ATOM 779 C CA . THR A 1 107 ? 7.320 6.469 -8.035 1.00 95.12 107 THR A CA 1
ATOM 780 C C . THR A 1 107 ? 6.181 6.199 -9.016 1.00 95.12 107 THR A C 1
ATOM 782 O O . THR A 1 107 ? 6.349 6.382 -10.218 1.00 95.12 107 THR A O 1
ATOM 785 N N . ALA A 1 108 ? 5.031 5.748 -8.519 1.00 92.94 108 ALA A N 1
ATOM 786 C CA . ALA A 1 108 ? 3.833 5.531 -9.322 1.00 92.94 108 ALA A CA 1
ATOM 787 C C . ALA A 1 108 ? 2.587 5.662 -8.451 1.00 92.94 108 ALA A C 1
ATOM 789 O O . ALA A 1 108 ? 2.613 5.289 -7.279 1.00 92.94 108 ALA A O 1
ATOM 790 N N . ASP A 1 109 ? 1.494 6.124 -9.034 1.00 94.00 109 ASP A N 1
ATOM 791 C CA . ASP A 1 109 ? 0.202 6.268 -8.382 1.00 94.00 109 ASP A CA 1
ATOM 792 C C . ASP A 1 109 ? -0.930 5.740 -9.270 1.00 94.00 109 ASP A C 1
ATOM 794 O O . ASP A 1 109 ? -0.765 5.435 -10.454 1.00 94.00 109 ASP A O 1
ATOM 798 N N . GLY A 1 110 ? -2.099 5.572 -8.668 1.00 90.81 110 GLY A N 1
ATOM 799 C CA . GLY A 1 110 ? -3.302 5.182 -9.371 1.00 90.81 110 GLY A CA 1
ATOM 800 C C . GLY A 1 110 ? -4.496 5.125 -8.436 1.00 90.81 110 GLY A C 1
ATOM 801 O O . GLY A 1 110 ? -4.378 4.780 -7.265 1.00 90.81 110 GLY A O 1
ATOM 802 N N . SER A 1 111 ? -5.680 5.416 -8.959 1.00 89.19 111 SER A N 1
ATOM 803 C CA . SER A 1 111 ? -6.917 5.401 -8.182 1.00 89.19 111 SER A CA 1
ATOM 804 C C . SER A 1 111 ? -7.971 4.514 -8.832 1.00 89.19 111 SER A C 1
ATOM 806 O O . SER A 1 111 ? -8.010 4.341 -10.051 1.00 89.19 111 SER A O 1
ATOM 808 N N . ALA A 1 112 ? -8.823 3.925 -7.997 1.00 88.12 112 ALA A N 1
ATOM 809 C CA . ALA A 1 112 ? -9.995 3.172 -8.411 1.00 88.12 112 ALA A CA 1
ATOM 810 C C . ALA A 1 112 ? -11.213 3.715 -7.645 1.00 88.12 112 ALA A C 1
ATOM 812 O O . ALA A 1 112 ? -11.415 3.343 -6.486 1.00 88.12 112 ALA A O 1
ATOM 813 N N . PRO A 1 113 ? -12.024 4.597 -8.261 1.00 85.44 113 PRO A N 1
ATOM 814 C CA . PRO A 1 113 ? -13.151 5.247 -7.586 1.00 85.44 113 PRO A CA 1
ATOM 815 C C . PRO A 1 113 ? -14.337 4.305 -7.323 1.00 85.44 113 PRO A C 1
ATOM 817 O O . PRO A 1 113 ? -15.271 4.682 -6.629 1.00 85.44 113 PRO A O 1
ATOM 820 N N . ALA A 1 114 ? -14.334 3.098 -7.894 1.00 92.19 114 ALA A N 1
ATOM 821 C CA . ALA A 1 114 ? -15.336 2.073 -7.626 1.00 92.19 114 ALA A CA 1
ATOM 822 C C . ALA A 1 114 ? -14.727 0.675 -7.799 1.00 92.19 114 ALA A C 1
ATOM 824 O O . ALA A 1 114 ? -14.674 0.128 -8.903 1.00 92.19 114 ALA A O 1
ATOM 825 N N . LEU A 1 115 ? -14.242 0.092 -6.704 1.00 94.56 115 LEU A N 1
ATOM 826 C CA . LEU A 1 115 ? -13.802 -1.295 -6.646 1.00 94.56 115 LEU A CA 1
ATOM 827 C C . LEU A 1 115 ? -14.922 -2.175 -6.095 1.00 94.56 115 LEU A C 1
ATOM 829 O O . LEU A 1 115 ? -15.199 -2.178 -4.896 1.00 94.56 115 LEU A O 1
ATOM 833 N N . GLU A 1 116 ? -15.560 -2.927 -6.986 1.00 96.75 116 GLU A N 1
ATOM 834 C CA . GLU A 1 116 ? -16.644 -3.853 -6.650 1.00 96.75 116 GLU A CA 1
ATOM 835 C C . GLU A 1 116 ? -16.223 -4.916 -5.613 1.00 96.75 116 GLU A C 1
ATOM 837 O O . GLU A 1 116 ? -15.054 -5.326 -5.585 1.00 96.75 116 GLU A O 1
ATOM 842 N N . PRO A 1 117 ? -17.163 -5.417 -4.788 1.00 96.06 117 PRO A N 1
ATOM 843 C CA . PRO A 1 117 ? -16.911 -6.500 -3.842 1.00 96.06 117 PRO A CA 1
ATOM 844 C C . PRO A 1 117 ? -16.203 -7.692 -4.487 1.00 96.06 117 PRO A C 1
ATOM 846 O O . PRO A 1 117 ? -16.587 -8.173 -5.557 1.00 96.06 117 PRO A O 1
ATOM 849 N N . ARG A 1 118 ? -15.171 -8.207 -3.812 1.00 91.62 118 ARG A N 1
ATOM 850 C CA . ARG A 1 118 ? -14.382 -9.387 -4.217 1.00 91.62 118 ARG A CA 1
ATOM 851 C C . ARG A 1 118 ? -13.673 -9.249 -5.567 1.00 91.62 118 ARG A C 1
ATOM 853 O O . ARG A 1 118 ? -13.191 -10.248 -6.105 1.00 91.62 118 ARG A O 1
ATOM 860 N N . ARG A 1 119 ? -13.584 -8.041 -6.133 1.00 91.38 119 ARG A N 1
ATOM 861 C CA . ARG A 1 119 ? -12.824 -7.769 -7.359 1.00 91.38 119 ARG A CA 1
ATOM 862 C C . ARG A 1 119 ? -11.437 -7.234 -7.033 1.00 91.38 119 ARG A C 1
ATOM 864 O O . ARG A 1 119 ? -11.235 -6.499 -6.068 1.00 91.38 119 ARG A O 1
ATOM 871 N N . SER A 1 120 ? -10.482 -7.629 -7.869 1.00 88.31 120 SER A N 1
ATOM 872 C CA . SER A 1 120 ? -9.117 -7.117 -7.860 1.00 88.31 120 SER A CA 1
ATOM 873 C C . SER A 1 120 ? -8.965 -5.955 -8.832 1.00 88.31 120 SER A C 1
ATOM 875 O O . SER A 1 120 ? -9.553 -5.971 -9.914 1.00 88.31 120 SER A O 1
ATOM 877 N N . HIS A 1 121 ? -8.092 -5.019 -8.499 1.00 87.44 121 HIS A N 1
ATOM 878 C CA . HIS A 1 121 ? -7.699 -3.920 -9.361 1.00 87.44 121 HIS A CA 1
ATOM 879 C C . HIS A 1 121 ? -6.198 -3.665 -9.268 1.00 87.44 121 HIS A C 1
ATOM 881 O O . HIS A 1 121 ? -5.548 -4.034 -8.291 1.00 87.44 121 HIS A O 1
ATOM 887 N N . THR A 1 122 ? -5.623 -3.080 -10.313 1.00 84.62 122 THR A N 1
ATOM 888 C CA . THR A 1 122 ? -4.193 -2.768 -10.400 1.00 84.62 122 THR A CA 1
ATOM 889 C C . THR A 1 122 ? -4.038 -1.549 -11.293 1.00 84.62 122 THR A C 1
ATOM 891 O O . THR A 1 122 ? -4.399 -1.616 -12.465 1.00 84.62 122 THR A O 1
ATOM 894 N N . THR A 1 123 ? -3.514 -0.456 -10.745 1.00 84.38 123 THR A N 1
ATOM 895 C CA . THR A 1 123 ? -3.368 0.826 -11.461 1.00 84.38 123 THR A CA 1
ATOM 896 C C . THR A 1 123 ? -1.981 1.433 -11.354 1.00 84.38 123 THR A C 1
ATOM 898 O O . THR A 1 123 ? -1.584 2.139 -12.271 1.00 84.38 123 THR A O 1
ATOM 901 N N . ALA A 1 124 ? -1.215 1.102 -10.312 1.00 87.38 124 ALA A N 1
ATOM 902 C CA . ALA A 1 124 ? 0.158 1.565 -10.160 1.00 87.38 124 ALA A CA 1
ATOM 903 C C . ALA A 1 124 ? 1.152 0.451 -10.526 1.00 87.38 124 ALA A C 1
ATOM 905 O O . ALA A 1 124 ? 1.059 -0.678 -10.025 1.00 87.38 124 ALA A O 1
ATOM 906 N N . PHE A 1 125 ? 2.114 0.766 -11.396 1.00 90.81 125 PHE A N 1
ATOM 907 C CA . PHE A 1 125 ? 3.189 -0.149 -11.771 1.00 90.81 125 PHE A CA 1
ATOM 908 C C . PHE A 1 125 ? 4.519 0.580 -11.970 1.00 90.81 125 PHE A C 1
ATOM 910 O O . PHE A 1 125 ? 4.552 1.733 -12.389 1.00 90.81 125 PHE A O 1
ATOM 917 N N . VAL A 1 126 ? 5.623 -0.114 -11.690 1.00 90.81 126 VAL A N 1
ATOM 918 C CA . VAL A 1 126 ? 6.988 0.415 -11.810 1.00 90.81 126 VAL A CA 1
ATOM 919 C C . VAL A 1 126 ? 7.824 -0.547 -12.659 1.00 90.81 126 VAL A C 1
ATOM 921 O O . VAL A 1 126 ? 8.020 -1.698 -12.258 1.00 90.81 126 VAL A O 1
ATOM 924 N N . PRO A 1 127 ? 8.311 -0.135 -13.842 1.00 89.38 127 PRO A N 1
ATOM 925 C CA . PRO A 1 127 ? 9.204 -0.958 -14.648 1.00 89.38 127 PRO A CA 1
ATOM 926 C C . PRO A 1 127 ? 10.647 -0.875 -14.129 1.00 89.38 127 PRO A C 1
ATOM 928 O O . PRO A 1 127 ? 11.228 0.208 -14.025 1.00 89.38 127 PRO A O 1
ATOM 931 N N . ALA A 1 128 ? 11.262 -2.033 -13.882 1.00 88.25 128 ALA A N 1
ATOM 932 C CA . ALA A 1 128 ? 12.628 -2.132 -13.359 1.00 88.25 128 ALA A CA 1
ATOM 933 C C . ALA A 1 128 ? 13.682 -1.515 -14.294 1.00 88.25 128 ALA A C 1
ATOM 935 O O . ALA A 1 128 ? 14.746 -1.105 -13.843 1.00 88.25 128 ALA A O 1
ATOM 936 N N . SER A 1 129 ? 13.395 -1.460 -15.599 1.00 84.50 129 SER A N 1
ATOM 937 C CA . SER A 1 129 ? 14.278 -0.874 -16.614 1.00 84.50 129 SER A CA 1
ATOM 938 C C . SER A 1 129 ? 14.468 0.634 -16.457 1.00 84.50 129 SER A C 1
ATOM 940 O O . SER A 1 129 ? 15.475 1.161 -16.919 1.00 84.50 129 SER A O 1
ATOM 942 N N . LEU A 1 130 ? 13.505 1.323 -15.840 1.00 84.69 130 LEU A N 1
ATOM 943 C CA . LEU A 1 130 ? 13.565 2.764 -15.589 1.00 84.69 130 LEU A CA 1
ATOM 944 C C . LEU A 1 130 ? 13.917 3.056 -14.131 1.00 84.69 130 LEU A C 1
ATOM 946 O O . LEU A 1 130 ? 14.672 3.983 -13.852 1.00 84.69 130 LEU A O 1
ATOM 950 N N . PHE A 1 131 ? 13.390 2.245 -13.214 1.00 85.75 131 PHE A N 1
ATOM 951 C CA . PHE A 1 131 ? 13.512 2.467 -11.780 1.00 85.75 131 PHE A CA 1
ATOM 952 C C . PHE A 1 131 ? 13.804 1.132 -11.071 1.00 85.75 131 PHE A C 1
ATOM 954 O O . PHE A 1 131 ? 12.883 0.459 -10.603 1.00 85.75 131 PHE A O 1
ATOM 961 N N . PRO A 1 132 ? 15.069 0.679 -11.038 1.00 90.94 132 PRO A N 1
ATOM 962 C CA . PRO A 1 132 ? 15.462 -0.444 -10.197 1.00 90.94 132 PRO A CA 1
ATOM 963 C C . PRO A 1 132 ? 15.565 0.008 -8.735 1.00 90.94 132 PRO A C 1
ATOM 965 O O . PRO A 1 132 ? 16.004 1.123 -8.449 1.00 90.94 132 PRO A O 1
ATOM 968 N N . GLY A 1 133 ? 15.221 -0.870 -7.793 1.00 93.56 133 GLY A N 1
ATOM 969 C CA . GLY A 1 133 ? 15.339 -0.558 -6.368 1.00 93.56 133 GLY A CA 1
ATOM 970 C C . GLY A 1 133 ? 14.365 -1.317 -5.479 1.00 93.56 133 GLY A C 1
ATOM 971 O O . GLY A 1 133 ? 13.718 -2.270 -5.907 1.00 93.56 133 GLY A O 1
ATOM 972 N N . SER A 1 134 ? 14.258 -0.869 -4.232 1.00 94.81 134 SER A N 1
ATOM 973 C CA . SER A 1 134 ? 13.331 -1.407 -3.239 1.00 94.81 134 SER A CA 1
ATOM 974 C C . SER A 1 134 ? 12.073 -0.543 -3.161 1.00 94.81 134 SER A C 1
ATOM 976 O O . SER A 1 134 ? 12.152 0.685 -3.083 1.00 94.81 134 SER A O 1
ATOM 978 N N . TYR A 1 135 ? 10.908 -1.189 -3.159 1.00 95.44 135 TYR A N 1
ATOM 979 C CA . TYR A 1 135 ? 9.608 -0.525 -3.225 1.00 95.44 135 TYR A CA 1
ATOM 980 C C . TYR A 1 135 ? 8.621 -1.105 -2.221 1.00 95.44 135 TYR A C 1
ATOM 982 O O . TYR A 1 135 ? 8.682 -2.286 -1.880 1.00 95.44 135 TYR A O 1
ATOM 990 N N . TYR A 1 136 ? 7.664 -0.286 -1.801 1.00 95.19 136 TYR A N 1
ATOM 991 C CA . TYR A 1 136 ? 6.455 -0.728 -1.113 1.00 95.19 136 TYR A CA 1
ATOM 992 C C . TYR A 1 136 ? 5.243 0.012 -1.678 1.00 95.19 136 TYR A C 1
ATOM 994 O O . TYR A 1 136 ? 5.377 1.084 -2.270 1.00 95.19 136 TYR A O 1
ATOM 1002 N N . CYS A 1 137 ? 4.057 -0.553 -1.479 1.00 94.88 137 CYS A N 1
ATOM 1003 C CA . CYS A 1 137 ? 2.810 0.135 -1.752 1.00 94.88 137 CYS A CA 1
ATOM 1004 C C . CYS A 1 137 ? 2.185 0.685 -0.487 1.00 94.88 137 CYS A C 1
ATOM 1006 O O . CYS A 1 137 ? 2.120 -0.006 0.533 1.00 94.88 137 CYS A O 1
ATOM 1008 N N . LYS A 1 138 ? 1.606 1.867 -0.620 1.00 94.88 138 LYS A N 1
ATOM 1009 C CA . LYS A 1 138 ? 0.595 2.409 0.269 1.00 94.88 138 LYS A CA 1
ATOM 1010 C C . LYS A 1 138 ? -0.748 2.337 -0.452 1.00 94.88 138 LYS A C 1
ATOM 1012 O O . LYS A 1 138 ? -0.862 2.737 -1.605 1.00 94.88 138 LYS A O 1
ATOM 1017 N N . VAL A 1 139 ? -1.761 1.812 0.223 1.00 95.12 139 VAL A N 1
ATOM 1018 C CA . VAL A 1 139 ? -3.135 1.774 -0.278 1.00 95.12 139 VAL A CA 1
ATOM 1019 C C . VAL A 1 139 ? -4.025 2.495 0.718 1.00 95.12 139 VAL A C 1
ATOM 1021 O O . VAL A 1 139 ? -4.133 2.063 1.863 1.00 95.12 139 VAL A O 1
ATOM 1024 N N . ALA A 1 140 ? -4.654 3.584 0.296 1.00 95.12 140 ALA A N 1
ATOM 1025 C CA . ALA A 1 140 ? -5.640 4.303 1.088 1.00 95.12 140 ALA A CA 1
ATOM 1026 C C . ALA A 1 140 ? -7.052 3.921 0.629 1.00 95.12 140 ALA A C 1
ATOM 1028 O O . ALA A 1 140 ? -7.361 3.961 -0.558 1.00 95.12 140 ALA A O 1
ATOM 1029 N N . VAL A 1 141 ? -7.913 3.547 1.570 1.00 94.94 141 VAL A N 1
ATOM 1030 C CA . VAL A 1 141 ? -9.346 3.337 1.346 1.00 94.94 141 VAL A CA 1
ATOM 1031 C C . VAL A 1 141 ? -10.049 4.656 1.647 1.00 94.94 141 VAL A C 1
ATOM 1033 O O . VAL A 1 141 ? -10.013 5.146 2.775 1.00 94.94 141 VAL A O 1
ATOM 1036 N N . LEU A 1 142 ? -10.647 5.271 0.632 1.00 95.25 142 LEU A N 1
ATOM 1037 C CA . LEU A 1 142 ? -11.187 6.631 0.729 1.00 95.25 142 LEU A CA 1
ATOM 1038 C C . LEU A 1 142 ? -12.556 6.668 1.424 1.00 95.25 142 LEU A C 1
ATOM 1040 O O . LEU A 1 142 ? -12.917 7.671 2.031 1.00 95.25 142 LEU A O 1
ATOM 1044 N N . ASP A 1 143 ? -13.307 5.569 1.359 1.00 94.44 143 ASP A N 1
ATOM 1045 C CA . ASP A 1 143 ? -14.682 5.436 1.855 1.00 94.44 143 ASP A CA 1
ATOM 1046 C C . ASP A 1 143 ? -14.863 4.218 2.782 1.00 94.44 143 ASP A C 1
ATOM 1048 O O . ASP A 1 143 ? -15.944 3.630 2.866 1.00 94.44 143 ASP A O 1
ATOM 1052 N N . GLY A 1 144 ? -13.801 3.811 3.482 1.00 92.38 144 GLY A N 1
ATOM 1053 C CA . GLY A 1 144 ? -13.793 2.609 4.314 1.00 92.38 144 GLY A CA 1
ATOM 1054 C C . GLY A 1 144 ? -12.537 2.473 5.170 1.00 92.38 144 GLY A C 1
ATOM 1055 O O . GLY A 1 144 ? -11.857 3.452 5.471 1.00 92.38 144 GLY A O 1
ATOM 1056 N N . LYS A 1 145 ? -12.241 1.239 5.582 1.00 93.50 145 LYS A N 1
ATOM 1057 C CA . LYS A 1 145 ? -11.090 0.908 6.434 1.00 93.50 145 LYS A CA 1
ATOM 1058 C C . LYS A 1 145 ? -10.112 0.001 5.696 1.00 93.50 145 LYS A C 1
ATOM 1060 O O . LYS A 1 145 ? -10.494 -0.753 4.808 1.00 93.50 145 LYS A O 1
ATOM 1065 N N . SER A 1 146 ? -8.852 0.001 6.114 1.00 92.25 146 SER A N 1
ATOM 1066 C CA . SER A 1 146 ? -7.798 -0.861 5.557 1.00 92.25 146 SER A CA 1
ATOM 1067 C C . SER A 1 146 ? -8.149 -2.353 5.623 1.00 92.25 146 SER A C 1
ATOM 1069 O O . SER A 1 146 ? -7.778 -3.122 4.738 1.00 92.25 146 SER A O 1
ATOM 1071 N N . GLN A 1 147 ? -8.926 -2.769 6.628 1.00 93.00 147 GLN A N 1
ATOM 1072 C CA . GLN A 1 147 ? -9.406 -4.144 6.761 1.00 93.00 147 GLN A CA 1
ATOM 1073 C C . GLN A 1 147 ? -10.364 -4.579 5.640 1.00 93.00 147 GLN A C 1
ATOM 1075 O O . GLN A 1 147 ? -10.467 -5.783 5.402 1.00 93.00 147 GLN A O 1
ATOM 1080 N N . ASP A 1 148 ? -11.006 -3.633 4.944 1.00 94.06 148 ASP A N 1
ATOM 1081 C CA . ASP A 1 148 ? -11.953 -3.880 3.847 1.00 94.06 148 ASP A CA 1
ATOM 1082 C C . ASP A 1 148 ? -11.253 -4.312 2.553 1.00 94.06 148 ASP A C 1
ATOM 1084 O O . ASP A 1 148 ? -11.899 -4.759 1.607 1.00 94.06 148 ASP A O 1
ATOM 1088 N N . ILE A 1 149 ? -9.925 -4.197 2.498 1.00 93.88 149 ILE A N 1
ATOM 1089 C CA . ILE A 1 149 ? -9.125 -4.521 1.322 1.00 93.88 149 ILE A CA 1
ATOM 1090 C C . ILE A 1 149 ? -7.984 -5.486 1.651 1.00 93.88 149 ILE A C 1
ATOM 1092 O O . ILE A 1 149 ? -7.598 -5.693 2.804 1.00 93.88 149 ILE A O 1
ATOM 1096 N N . ARG A 1 150 ? -7.387 -6.067 0.613 1.00 92.50 150 ARG A N 1
ATOM 1097 C CA . ARG A 1 150 ? -6.087 -6.741 0.677 1.00 92.50 150 ARG A CA 1
ATOM 1098 C C . ARG A 1 150 ? -5.205 -6.229 -0.452 1.00 92.50 150 ARG A C 1
ATOM 1100 O O . ARG A 1 150 ? -5.545 -6.395 -1.620 1.00 92.50 150 ARG A O 1
ATOM 1107 N N . GLY A 1 151 ? -4.094 -5.596 -0.090 1.00 90.69 151 GLY A N 1
ATOM 1108 C CA . GLY A 1 151 ? -3.063 -5.158 -1.027 1.00 90.69 151 GLY A CA 1
ATOM 1109 C C . GLY A 1 151 ? -2.010 -6.241 -1.246 1.00 90.69 151 GLY A C 1
ATOM 1110 O O . GLY A 1 151 ? -1.683 -6.990 -0.324 1.00 90.69 151 GLY A O 1
ATOM 1111 N N . ALA A 1 152 ? -1.464 -6.313 -2.454 1.00 91.00 152 ALA A N 1
ATOM 1112 C CA . ALA A 1 152 ? -0.355 -7.192 -2.789 1.00 91.00 152 ALA A CA 1
ATOM 1113 C C . ALA A 1 152 ? 0.578 -6.535 -3.808 1.00 91.00 152 ALA A C 1
ATOM 1115 O O . ALA A 1 152 ? 0.149 -5.792 -4.690 1.00 91.00 152 ALA A O 1
ATOM 1116 N N . LEU A 1 153 ? 1.857 -6.881 -3.702 1.00 90.75 153 LEU A N 1
ATOM 1117 C CA . LEU A 1 153 ? 2.864 -6.582 -4.708 1.00 90.75 153 LEU A CA 1
ATOM 1118 C C . LEU A 1 153 ? 3.103 -7.813 -5.571 1.00 90.75 153 LEU A C 1
ATOM 1120 O O . LEU A 1 153 ? 3.273 -8.919 -5.058 1.00 90.75 153 LEU A O 1
ATOM 1124 N N . LEU A 1 154 ? 3.137 -7.612 -6.882 1.00 89.88 154 LEU A N 1
ATOM 1125 C CA . LEU A 1 154 ? 3.406 -8.661 -7.854 1.00 89.88 154 LEU A CA 1
ATOM 1126 C C . LEU A 1 154 ? 4.514 -8.205 -8.797 1.00 89.88 154 LEU A C 1
ATOM 1128 O O . LEU A 1 154 ? 4.375 -7.191 -9.468 1.00 89.88 154 LEU A O 1
ATOM 1132 N N . ILE A 1 155 ? 5.590 -8.980 -8.895 1.00 90.69 155 ILE A N 1
ATOM 1133 C CA . ILE A 1 155 ? 6.641 -8.756 -9.890 1.00 90.69 155 ILE A CA 1
ATOM 1134 C C . ILE A 1 155 ? 6.375 -9.701 -11.059 1.00 90.69 155 ILE A C 1
ATOM 1136 O O . ILE A 1 155 ? 6.326 -10.917 -10.873 1.00 90.69 155 ILE A O 1
ATOM 1140 N N . LYS A 1 156 ? 6.191 -9.156 -12.263 1.00 88.75 156 LYS A N 1
ATOM 1141 C CA . LYS A 1 156 ? 6.111 -9.949 -13.497 1.00 88.75 156 LYS A CA 1
ATOM 1142 C C . LYS A 1 156 ? 7.379 -9.762 -14.330 1.00 88.75 156 LYS A C 1
ATOM 1144 O O . LYS A 1 156 ? 7.922 -8.659 -14.342 1.00 88.75 156 LYS A O 1
ATOM 1149 N N . PRO A 1 157 ? 7.833 -10.787 -15.070 1.00 84.62 157 PRO A N 1
ATOM 1150 C CA . PRO A 1 157 ? 8.870 -10.611 -16.082 1.00 84.62 157 PRO A CA 1
ATOM 1151 C C . PRO A 1 157 ? 8.476 -9.521 -17.089 1.00 84.62 157 PRO A C 1
ATOM 1153 O O . PRO A 1 157 ? 7.295 -9.359 -17.399 1.00 84.62 157 PRO A O 1
ATOM 1156 N N . ALA A 1 158 ? 9.457 -8.781 -17.610 1.00 71.06 158 ALA A N 1
ATOM 1157 C CA . ALA A 1 158 ? 9.212 -7.819 -18.683 1.00 71.06 158 ALA A CA 1
ATOM 1158 C C . ALA A 1 158 ? 8.723 -8.580 -19.926 1.00 71.06 158 ALA A C 1
ATOM 1160 O O . ALA A 1 158 ? 9.281 -9.632 -20.248 1.00 71.06 158 ALA A O 1
ATOM 1161 N N . GLN A 1 159 ? 7.692 -8.070 -20.613 1.00 63.12 159 GLN A N 1
ATOM 1162 C CA . GLN A 1 159 ? 7.086 -8.755 -21.766 1.00 63.12 159 GLN A CA 1
ATOM 1163 C C . GLN A 1 159 ? 8.134 -9.137 -22.828 1.00 63.12 159 GLN A C 1
ATOM 1165 O O . GLN A 1 159 ? 8.087 -10.254 -23.344 1.00 63.12 159 GLN A O 1
ATOM 1170 N N . ASP A 1 160 ? 9.151 -8.299 -23.030 1.00 54.94 160 ASP A N 1
ATOM 1171 C CA . ASP A 1 160 ? 10.202 -8.490 -24.039 1.00 54.94 160 ASP A CA 1
ATOM 1172 C C . ASP A 1 160 ? 11.192 -9.626 -23.715 1.00 54.94 160 ASP A C 1
ATOM 1174 O O . ASP A 1 160 ? 11.817 -10.189 -24.614 1.00 54.94 160 ASP A O 1
ATOM 1178 N N . ALA A 1 161 ? 11.319 -10.023 -22.443 1.00 51.00 161 ALA A N 1
ATOM 1179 C CA . ALA A 1 161 ? 12.195 -11.129 -22.043 1.00 51.00 161 ALA A CA 1
ATOM 1180 C C . ALA A 1 161 ? 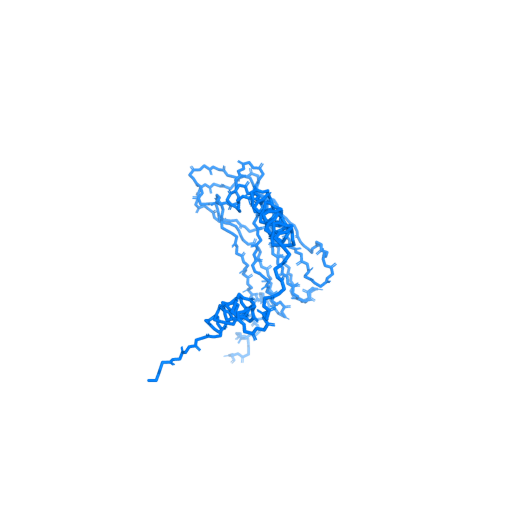11.606 -12.504 -22.412 1.00 51.00 161 ALA A C 1
ATOM 1182 O O . ALA A 1 161 ? 12.340 -13.475 -22.598 1.00 51.00 161 ALA A O 1
ATOM 1183 N N . THR A 1 162 ? 10.280 -12.587 -22.551 1.00 48.00 162 THR A N 1
ATOM 1184 C CA . THR A 1 162 ? 9.585 -13.837 -22.895 1.00 48.00 162 THR A CA 1
ATOM 1185 C C . THR A 1 162 ? 9.775 -14.186 -24.371 1.00 48.00 162 THR A C 1
ATOM 1187 O O . THR A 1 162 ? 9.947 -15.352 -24.717 1.00 48.00 162 THR A O 1
ATOM 1190 N N . THR A 1 163 ? 9.813 -13.180 -25.247 1.00 46.47 163 THR A N 1
ATOM 1191 C CA . THR A 1 163 ? 9.991 -13.359 -26.695 1.00 46.47 163 THR A CA 1
ATOM 1192 C C . THR A 1 163 ? 11.419 -13.784 -27.047 1.00 46.47 163 THR A C 1
ATOM 1194 O O . THR A 1 163 ? 11.613 -14.624 -27.923 1.00 46.47 163 THR A O 1
ATOM 1197 N N . ALA A 1 164 ? 12.423 -13.272 -26.324 1.00 46.91 164 ALA A N 1
ATOM 1198 C CA . ALA A 1 164 ? 13.824 -13.640 -26.531 1.00 46.91 164 ALA A CA 1
ATOM 1199 C C . ALA A 1 164 ? 14.126 -15.101 -26.143 1.00 46.91 164 ALA A C 1
ATOM 1201 O O . ALA A 1 164 ? 14.912 -15.762 -26.818 1.00 46.91 164 ALA A O 1
ATOM 1202 N N . LEU A 1 165 ? 13.473 -15.635 -25.101 1.00 42.44 165 LEU A N 1
ATOM 1203 C CA . LEU A 1 165 ? 13.669 -17.031 -24.692 1.00 42.44 165 LEU A CA 1
ATOM 1204 C C . LEU A 1 165 ? 13.048 -18.030 -25.679 1.00 42.44 165 LEU A C 1
ATOM 1206 O O . LEU A 1 165 ? 13.594 -19.110 -25.874 1.00 42.44 165 LEU A O 1
ATOM 1210 N N . VAL A 1 166 ? 11.927 -17.671 -26.314 1.00 43.94 166 VAL A N 1
ATOM 1211 C CA . VAL A 1 166 ? 11.291 -18.518 -27.339 1.00 43.94 166 VAL A CA 1
ATOM 1212 C C . VAL A 1 166 ? 12.078 -18.471 -28.653 1.00 43.94 166 VAL A C 1
ATOM 1214 O O . VAL A 1 166 ? 12.194 -19.493 -29.318 1.00 43.94 166 VAL A O 1
ATOM 1217 N N . ALA A 1 167 ? 12.680 -17.327 -28.997 1.00 44.09 167 ALA A N 1
ATOM 1218 C CA . ALA A 1 167 ? 13.515 -17.196 -30.192 1.00 44.09 167 ALA A CA 1
ATOM 1219 C C . ALA A 1 167 ? 14.895 -17.875 -30.064 1.00 44.09 167 ALA A C 1
ATOM 1221 O O . ALA A 1 167 ? 15.440 -18.320 -31.065 1.00 44.09 167 ALA A O 1
ATOM 1222 N N . ALA A 1 168 ? 15.458 -17.981 -28.854 1.00 41.56 168 ALA A N 1
ATOM 1223 C CA . ALA A 1 168 ? 16.727 -18.681 -28.611 1.00 41.56 168 ALA A CA 1
ATOM 1224 C C . ALA A 1 168 ? 16.577 -20.209 -28.432 1.00 41.56 168 ALA A C 1
ATOM 1226 O O . ALA A 1 168 ? 17.578 -20.907 -28.280 1.00 41.56 168 ALA A O 1
ATOM 1227 N N . ALA A 1 169 ? 15.340 -20.717 -28.407 1.00 43.47 169 ALA A N 1
ATOM 1228 C CA . ALA A 1 169 ? 15.014 -22.137 -28.259 1.00 43.47 169 ALA A CA 1
ATOM 1229 C C . ALA A 1 169 ? 14.501 -22.792 -29.563 1.00 43.47 169 ALA A C 1
ATOM 1231 O O . ALA A 1 169 ? 14.031 -23.931 -29.518 1.00 43.47 169 ALA A O 1
ATOM 1232 N N . GLN A 1 170 ? 14.577 -22.083 -30.696 1.00 43.03 170 GLN A N 1
ATOM 1233 C CA . GLN A 1 170 ? 14.354 -22.600 -32.055 1.00 43.03 170 GLN A CA 1
ATOM 1234 C C . GLN A 1 170 ? 15.686 -22.731 -32.793 1.00 43.03 170 GLN A C 1
ATOM 1236 O O . GLN A 1 170 ? 15.785 -23.657 -33.627 1.00 43.03 170 GLN A O 1
#